Protein AF-G3GZ35-F1 (afdb_monomer)

InterPro domains:
  IPR002048 EF-hand domain [PF13499] (2-46)
  IPR002048 EF-hand domain [PS50222] (18-53)
  IPR011992 EF-hand domain pair [SSF47473] (2-81)
  IPR051426 Peflin/Sorcin Calcium-Binding [PTHR46212] (2-82)

Structure (mmCIF, N/CA/C/O backbone):
data_AF-G3GZ35-F1
#
_entry.id   AF-G3GZ35-F1
#
loop_
_atom_site.group_PDB
_atom_site.id
_atom_site.type_symbol
_atom_site.label_atom_id
_atom_site.label_alt_id
_atom_site.label_comp_id
_atom_site.label_asym_id
_atom_site.label_entity_id
_atom_site.label_seq_id
_atom_site.pdbx_PDB_ins_code
_atom_site.Cartn_x
_atom_site.Cartn_y
_atom_site.Cartn_z
_atom_site.occupancy
_atom_site.B_iso_or_equiv
_atom_site.auth_seq_id
_atom_site.auth_comp_id
_atom_site.auth_asym_id
_atom_site.auth_atom_id
_atom_site.pdbx_PDB_model_num
ATOM 1 N N . MET A 1 1 ? -18.560 4.472 12.241 1.00 75.31 1 MET A N 1
ATOM 2 C CA . MET A 1 1 ? -17.133 4.832 12.361 1.00 75.31 1 MET A CA 1
ATOM 3 C C . MET A 1 1 ? -16.401 3.534 12.596 1.00 75.31 1 MET A C 1
ATOM 5 O O . MET A 1 1 ? -16.945 2.713 13.318 1.00 75.31 1 MET A O 1
ATOM 9 N N . ILE A 1 2 ? -15.277 3.330 11.922 1.00 81.81 2 ILE A N 1
ATOM 10 C CA . ILE A 1 2 ? -14.505 2.091 11.953 1.00 81.81 2 ILE A CA 1
ATOM 11 C C . ILE A 1 2 ? -13.195 2.379 12.673 1.00 81.81 2 ILE A C 1
ATOM 13 O O . ILE A 1 2 ? -12.470 3.311 12.299 1.00 81.81 2 ILE A O 1
ATOM 17 N N . ASP A 1 3 ? -12.916 1.604 13.717 1.00 82.12 3 ASP A N 1
ATOM 18 C CA . ASP A 1 3 ? -11.655 1.689 14.449 1.00 82.12 3 ASP A CA 1
ATOM 19 C C . ASP A 1 3 ? -10.552 0.811 13.826 1.00 82.12 3 ASP A C 1
ATOM 21 O O . ASP A 1 3 ? -10.758 0.068 12.862 1.00 82.12 3 ASP A O 1
ATOM 25 N N . LYS A 1 4 ? -9.331 0.909 14.364 1.00 81.06 4 LYS A N 1
ATOM 26 C CA . LYS A 1 4 ? -8.169 0.166 13.857 1.00 81.06 4 LYS A CA 1
ATOM 27 C C . LYS A 1 4 ? -8.361 -1.352 13.876 1.00 81.06 4 LYS A C 1
ATOM 29 O O . LYS A 1 4 ? -7.912 -2.033 12.951 1.00 81.06 4 LYS A O 1
ATOM 34 N N . ASN A 1 5 ? -8.969 -1.887 14.930 1.00 85.31 5 ASN A N 1
ATOM 35 C CA . ASN A 1 5 ? -9.161 -3.325 15.072 1.00 85.31 5 ASN A CA 1
ATOM 36 C C . ASN A 1 5 ? -10.223 -3.819 14.093 1.00 85.31 5 ASN A C 1
ATOM 38 O O . ASN A 1 5 ? -10.013 -4.846 13.449 1.00 85.31 5 ASN A O 1
ATOM 42 N N . GLU A 1 6 ? -11.308 -3.067 13.925 1.00 86.19 6 GLU A N 1
ATOM 43 C CA . GLU A 1 6 ? -12.354 -3.362 12.944 1.00 86.19 6 GLU A CA 1
ATOM 44 C C . GLU A 1 6 ? -11.814 -3.309 11.509 1.00 86.19 6 GLU A C 1
ATOM 46 O O . GLU A 1 6 ? -12.038 -4.239 10.734 1.00 86.19 6 GLU A O 1
ATOM 51 N N . LEU A 1 7 ? -11.015 -2.288 11.171 1.00 83.94 7 LEU A N 1
ATOM 52 C CA . LEU A 1 7 ? -10.312 -2.200 9.887 1.00 83.94 7 LEU A CA 1
ATOM 53 C C . LEU A 1 7 ? -9.438 -3.438 9.657 1.00 83.94 7 LEU A C 1
ATOM 55 O O . LEU A 1 7 ? -9.512 -4.071 8.603 1.00 83.94 7 LEU A O 1
ATOM 59 N N . LYS A 1 8 ? -8.620 -3.811 10.647 1.00 85.12 8 LYS A N 1
ATOM 60 C CA . LYS A 1 8 ? -7.721 -4.967 10.550 1.00 85.12 8 LYS A CA 1
ATOM 61 C C . LYS A 1 8 ? -8.495 -6.269 10.360 1.00 85.12 8 LYS A C 1
ATOM 63 O O . LYS A 1 8 ? -8.106 -7.088 9.524 1.00 85.12 8 LYS A O 1
ATOM 68 N N . GLN A 1 9 ? -9.583 -6.463 11.103 1.00 87.56 9 GLN A N 1
ATOM 69 C CA . GLN A 1 9 ? -10.444 -7.637 10.969 1.00 87.56 9 GLN A CA 1
ATOM 70 C C . GLN A 1 9 ? -11.119 -7.687 9.596 1.00 87.56 9 GLN A C 1
ATOM 72 O O . GLN A 1 9 ? -11.096 -8.736 8.955 1.00 87.56 9 GLN A O 1
ATOM 77 N N . ALA A 1 10 ? -11.645 -6.566 9.104 1.00 86.25 10 ALA A N 1
ATOM 78 C CA . ALA A 1 10 ? -12.298 -6.497 7.800 1.00 86.25 10 ALA A CA 1
ATOM 79 C C . ALA A 1 10 ? -11.324 -6.758 6.637 1.00 86.25 10 ALA A C 1
ATOM 81 O O . ALA A 1 10 ? -11.636 -7.516 5.714 1.00 86.25 10 ALA A O 1
ATOM 82 N N . LEU A 1 11 ? -10.114 -6.192 6.701 1.00 84.75 11 LEU A N 1
ATOM 83 C CA . LEU A 1 11 ? -9.059 -6.435 5.714 1.00 84.75 11 LEU A CA 1
ATOM 84 C C . LEU A 1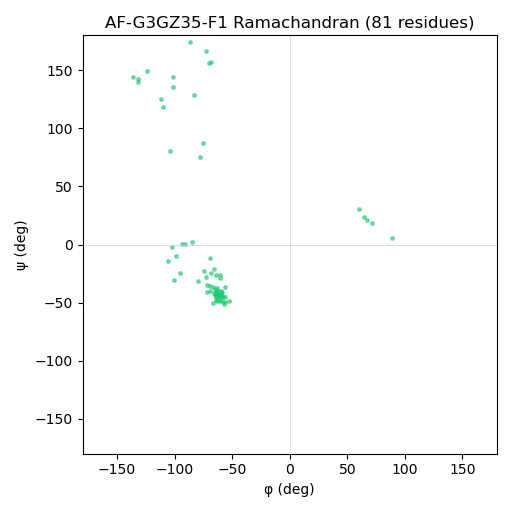 11 ? -8.576 -7.890 5.756 1.00 84.75 11 LEU A C 1
ATOM 86 O O . LEU A 1 11 ? -8.440 -8.516 4.704 1.00 84.75 11 LEU A O 1
ATOM 90 N N . SER A 1 12 ? -8.411 -8.457 6.954 1.00 86.75 12 SER A N 1
ATOM 91 C CA . SER A 1 12 ? -8.055 -9.873 7.126 1.00 86.75 12 SER A CA 1
ATOM 92 C C . SER A 1 12 ? -9.139 -10.803 6.574 1.00 86.75 12 SER A C 1
ATOM 94 O O . SER A 1 12 ? -8.825 -11.756 5.864 1.00 86.75 12 SER A O 1
ATOM 96 N N . GLY A 1 13 ? -10.417 -10.501 6.835 1.00 83.12 13 GLY A N 1
ATOM 97 C CA . GLY A 1 13 ? -11.563 -11.236 6.288 1.00 83.12 13 GLY A CA 1
ATOM 98 C C . GLY A 1 13 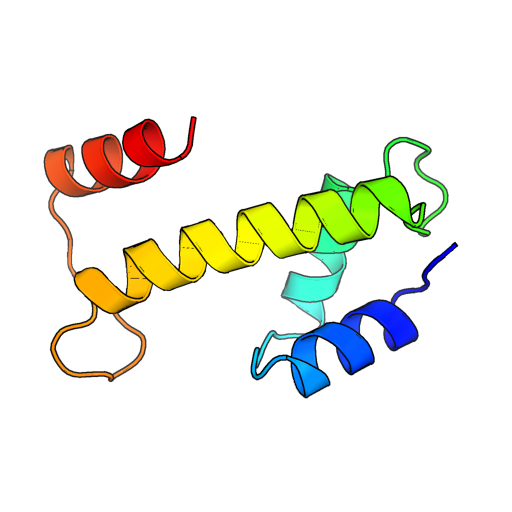? -11.677 -11.141 4.764 1.00 83.12 13 GLY A C 1
ATOM 99 O O . GLY A 1 13 ? -12.161 -12.069 4.125 1.00 83.12 13 GLY A O 1
ATOM 100 N N . SER A 1 14 ? -11.157 -10.063 4.173 1.00 79.94 14 SER A N 1
ATOM 101 C CA . SER A 1 14 ? -11.076 -9.867 2.719 1.00 79.94 14 SER A CA 1
ATOM 102 C C . SER A 1 14 ? -9.837 -10.523 2.082 1.00 79.94 14 SER A C 1
ATOM 104 O O . SER A 1 14 ? -9.620 -10.392 0.880 1.00 79.94 14 SER A O 1
ATOM 106 N N . GLY A 1 15 ? -9.014 -11.227 2.870 1.00 83.00 15 GLY A N 1
ATOM 107 C CA . GLY A 1 15 ? -7.828 -11.949 2.399 1.00 83.00 15 GLY A CA 1
ATOM 108 C C . GLY A 1 15 ? -6.533 -11.131 2.372 1.00 83.00 15 GLY A C 1
ATOM 109 O O . GLY A 1 15 ? -5.509 -11.642 1.916 1.00 83.00 15 GLY A O 1
ATOM 110 N N . TYR A 1 16 ? -6.534 -9.892 2.875 1.00 84.25 16 TYR A N 1
ATOM 111 C CA . TYR A 1 16 ? -5.323 -9.075 2.970 1.00 84.25 16 TYR A CA 1
ATOM 112 C C . TYR A 1 16 ? -4.523 -9.415 4.230 1.00 84.25 16 TYR A C 1
ATOM 114 O O . TYR A 1 16 ? -5.042 -9.373 5.345 1.00 84.25 16 TYR A O 1
ATOM 122 N N . ARG A 1 17 ? -3.225 -9.693 4.068 1.00 81.75 17 ARG A N 1
ATOM 123 C CA . ARG A 1 17 ? -2.278 -9.887 5.179 1.00 81.75 17 ARG A CA 1
ATOM 124 C C . ARG A 1 17 ? -1.398 -8.654 5.332 1.00 81.75 17 ARG A C 1
ATOM 126 O O . ARG A 1 17 ? -0.279 -8.613 4.835 1.00 81.75 17 ARG A O 1
ATOM 133 N N . LEU A 1 18 ? -1.934 -7.634 5.990 1.00 83.75 18 LEU A N 1
ATOM 134 C CA . LEU A 1 18 ? -1.241 -6.365 6.204 1.00 83.75 18 LEU A CA 1
ATOM 135 C C . LEU A 1 18 ? -0.672 -6.297 7.621 1.00 83.75 18 LEU A C 1
ATOM 137 O O . LEU A 1 18 ? -1.281 -6.786 8.573 1.00 83.75 18 LEU A O 1
ATOM 141 N N . SER A 1 19 ? 0.499 -5.676 7.763 1.00 87.06 19 SER A N 1
ATOM 142 C CA . SER A 1 19 ? 1.095 -5.429 9.076 1.00 87.06 19 SER A CA 1
ATOM 143 C C . SER A 1 19 ? 0.306 -4.368 9.850 1.00 87.06 19 SER A C 1
ATOM 145 O O . SER A 1 19 ? -0.354 -3.506 9.261 1.00 87.06 19 SER A O 1
ATOM 147 N N . ASP A 1 20 ? 0.408 -4.385 11.182 1.00 85.69 20 ASP A N 1
ATOM 148 C CA . ASP A 1 20 ? -0.210 -3.361 12.038 1.00 85.69 20 AS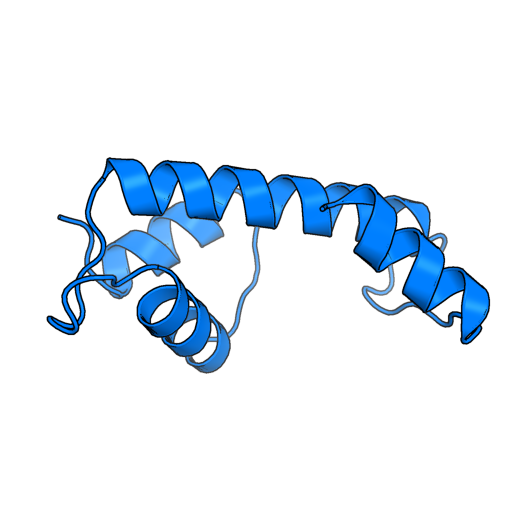P A CA 1
ATOM 149 C C . ASP A 1 20 ? 0.249 -1.945 11.673 1.00 85.69 20 ASP A C 1
ATOM 151 O O . ASP A 1 20 ? -0.556 -1.015 11.661 1.00 85.69 20 ASP A O 1
ATOM 155 N N . GLN A 1 21 ? 1.522 -1.802 11.300 1.00 87.12 21 GLN A N 1
ATOM 156 C CA . GLN A 1 21 ? 2.094 -0.537 10.852 1.00 87.12 21 GLN A CA 1
ATOM 157 C C . GLN A 1 21 ? 1.449 -0.045 9.550 1.00 87.12 21 GLN A C 1
ATOM 159 O O . GLN A 1 21 ? 1.195 1.147 9.398 1.00 87.12 21 GLN A O 1
ATOM 164 N N . PHE A 1 22 ? 1.154 -0.945 8.607 1.00 85.56 22 PHE A N 1
ATOM 165 C CA . PHE A 1 22 ? 0.487 -0.563 7.365 1.00 85.56 22 PHE A CA 1
ATOM 166 C C . PHE A 1 22 ? -0.984 -0.200 7.596 1.00 85.56 22 PHE A C 1
ATOM 168 O O . PHE A 1 22 ? -1.488 0.742 6.987 1.00 85.56 22 PHE A O 1
ATOM 175 N N . CYS A 1 23 ? -1.656 -0.875 8.534 1.00 84.94 23 CYS A N 1
ATOM 176 C CA . CYS A 1 23 ? -3.002 -0.491 8.961 1.00 84.94 23 CYS A CA 1
ATOM 177 C C . CYS A 1 23 ? -3.027 0.939 9.532 1.00 84.94 23 CYS A C 1
ATOM 179 O O . CYS A 1 23 ? -3.927 1.704 9.200 1.00 84.94 23 CYS A O 1
ATOM 181 N N . ASP A 1 24 ? -2.013 1.343 10.307 1.00 86.12 24 ASP A N 1
ATOM 182 C CA . ASP A 1 24 ? -1.894 2.727 10.797 1.00 86.12 24 ASP A CA 1
ATOM 183 C C . ASP A 1 24 ? -1.732 3.747 9.661 1.00 86.12 24 ASP A C 1
ATOM 185 O O . ASP A 1 24 ? -2.293 4.843 9.717 1.00 86.12 24 ASP A O 1
ATOM 189 N N . ILE A 1 25 ? -0.985 3.391 8.610 1.00 87.19 25 ILE A N 1
ATOM 190 C CA . ILE A 1 25 ? -0.828 4.236 7.419 1.00 87.19 25 ILE A CA 1
ATOM 191 C C . ILE A 1 25 ? -2.168 4.391 6.692 1.00 87.19 25 ILE A C 1
ATOM 193 O O . ILE A 1 25 ? -2.513 5.504 6.297 1.00 87.19 25 ILE A O 1
ATOM 197 N N . LEU A 1 26 ? -2.934 3.304 6.542 1.00 83.38 26 LEU A N 1
ATOM 198 C CA . LEU A 1 26 ? -4.261 3.346 5.924 1.00 83.38 26 LEU A CA 1
ATOM 199 C C . LEU A 1 26 ? -5.210 4.249 6.716 1.00 83.38 26 LEU A C 1
ATOM 201 O O . LEU A 1 26 ? -5.830 5.127 6.123 1.00 83.38 26 LEU A O 1
ATOM 205 N N . ILE A 1 27 ? -5.260 4.109 8.044 1.00 84.31 27 ILE A N 1
ATOM 206 C CA . ILE A 1 27 ? -6.093 4.974 8.894 1.00 84.31 27 ILE A CA 1
ATOM 207 C C . ILE A 1 27 ? -5.720 6.431 8.688 1.00 84.31 27 ILE A C 1
ATOM 209 O O . ILE A 1 27 ? -6.586 7.225 8.359 1.00 84.31 27 ILE A O 1
ATOM 213 N N . ARG A 1 28 ? -4.437 6.786 8.775 1.00 84.75 28 ARG A N 1
ATOM 214 C CA . ARG A 1 28 ? -3.998 8.176 8.566 1.00 84.75 28 ARG A CA 1
ATOM 215 C C . ARG A 1 28 ? -4.318 8.716 7.174 1.00 84.75 28 ARG A C 1
ATOM 217 O O . ARG A 1 28 ? -4.467 9.921 7.018 1.00 84.75 28 ARG A O 1
ATOM 224 N N . LYS A 1 29 ? -4.375 7.848 6.163 1.00 83.69 29 LYS A N 1
ATOM 225 C CA . LYS A 1 29 ? -4.655 8.244 4.781 1.00 83.69 29 LYS A CA 1
ATOM 226 C C . LYS A 1 29 ? -6.145 8.471 4.514 1.00 83.69 29 LYS A C 1
ATOM 228 O O . LYS A 1 29 ? -6.467 9.309 3.677 1.00 83.69 29 LYS A O 1
ATOM 233 N N . PHE A 1 30 ? -7.026 7.742 5.198 1.00 80.88 30 PHE A N 1
ATOM 234 C CA . PHE A 1 30 ? -8.480 7.815 5.002 1.00 80.88 30 PHE A CA 1
ATOM 235 C C . PHE A 1 30 ? -9.220 8.557 6.126 1.00 80.88 30 PHE A C 1
ATOM 237 O O . PHE A 1 30 ? -10.361 8.960 5.937 1.00 80.88 30 PHE A O 1
ATOM 244 N N . ASP A 1 31 ? -8.580 8.797 7.270 1.00 82.88 31 ASP A N 1
ATOM 245 C CA . ASP A 1 31 ? -9.097 9.637 8.351 1.00 82.88 31 ASP A CA 1
ATOM 246 C C . ASP A 1 31 ? -8.987 11.122 7.980 1.00 82.88 31 ASP A C 1
ATOM 248 O O . ASP A 1 31 ? -8.016 11.810 8.304 1.00 82.88 31 ASP A O 1
ATOM 252 N N . ARG A 1 32 ? -10.012 11.634 7.294 1.00 75.75 32 ARG A N 1
ATOM 253 C CA . ARG A 1 32 ? -10.104 13.053 6.910 1.00 75.75 32 ARG A CA 1
ATOM 254 C C . ARG A 1 32 ? -10.241 13.995 8.107 1.00 75.75 32 ARG A C 1
ATOM 256 O O . ARG A 1 32 ? -9.980 15.187 7.974 1.00 75.75 32 ARG A O 1
ATOM 263 N N . GLN A 1 33 ? -10.690 13.477 9.251 1.00 76.44 33 GLN A N 1
ATOM 264 C CA . GLN A 1 33 ? -11.035 14.263 10.437 1.00 76.44 33 GLN A CA 1
ATOM 265 C C . GLN A 1 33 ? -9.908 14.286 11.481 1.00 76.44 33 GLN A C 1
ATOM 267 O O . GLN A 1 33 ? -9.996 15.041 12.451 1.00 76.44 33 GLN A O 1
ATOM 272 N N . GLY A 1 34 ? -8.863 13.469 11.310 1.00 76.19 34 GLY A N 1
ATOM 273 C CA . GLY A 1 34 ? -7.733 13.350 12.234 1.00 76.19 34 GLY A CA 1
ATOM 274 C C . GLY A 1 34 ? -8.113 12.795 13.609 1.00 76.19 34 GLY A C 1
ATOM 275 O O . GLY A 1 34 ? -7.437 13.087 14.597 1.00 76.19 34 GLY A O 1
ATOM 276 N N . ARG A 1 35 ? -9.218 12.045 13.706 1.00 76.75 35 ARG A N 1
ATOM 277 C CA . ARG A 1 35 ? -9.761 11.525 14.975 1.00 76.75 35 ARG A CA 1
ATOM 278 C C . ARG A 1 35 ? -9.281 10.111 15.310 1.00 76.75 35 ARG A C 1
ATOM 280 O O . ARG A 1 35 ? -9.684 9.563 16.333 1.00 76.75 35 ARG A O 1
ATOM 287 N N . GLY A 1 36 ? -8.446 9.513 14.463 1.00 73.38 36 GLY A N 1
ATOM 288 C CA . GLY A 1 36 ? -8.002 8.126 14.581 1.00 73.38 36 GLY A CA 1
ATOM 289 C C . GLY A 1 36 ? -9.096 7.109 14.249 1.00 73.38 36 GLY A C 1
ATOM 290 O O . GLY A 1 36 ? -8.989 5.952 14.650 1.00 73.38 36 GLY A O 1
ATOM 291 N N . GLN A 1 37 ? -10.154 7.534 13.554 1.00 77.88 37 GLN A N 1
ATOM 292 C CA . GLN A 1 37 ? -11.287 6.703 13.150 1.00 77.88 37 GLN A CA 1
ATOM 293 C C . GLN A 1 37 ? -11.652 7.020 11.704 1.00 77.88 37 GLN A C 1
ATOM 295 O O . GLN A 1 37 ? -11.579 8.174 11.288 1.00 77.88 37 GLN A O 1
ATOM 300 N N . ILE A 1 38 ? -12.073 6.006 10.952 1.00 83.44 38 ILE A N 1
ATOM 301 C CA . ILE A 1 38 ? -12.473 6.167 9.553 1.00 83.44 38 ILE A CA 1
ATOM 302 C C . ILE A 1 38 ? -14.005 6.186 9.484 1.00 83.44 38 ILE A C 1
ATOM 304 O O . ILE A 1 38 ? -14.685 5.386 10.138 1.00 83.44 38 ILE A O 1
ATOM 308 N N . GLU A 1 39 ? -14.585 7.107 8.719 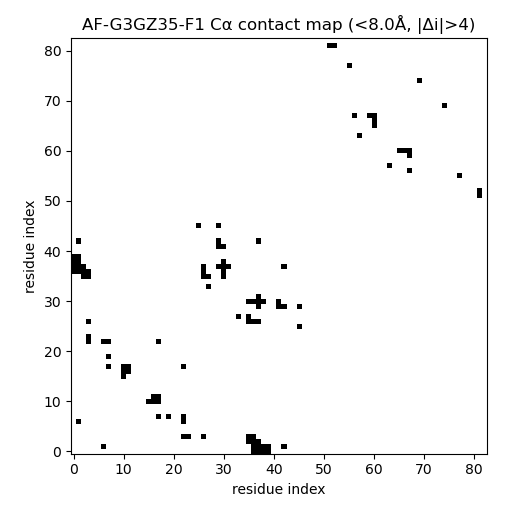1.00 85.94 39 GLU A N 1
ATOM 309 C CA . GLU A 1 39 ? -16.015 7.048 8.409 1.00 85.94 39 GLU A CA 1
ATOM 310 C C . GLU A 1 39 ? -16.317 5.856 7.493 1.00 85.94 39 GLU A C 1
ATOM 312 O O . GLU A 1 39 ? -15.439 5.329 6.816 1.00 85.94 39 GLU A O 1
ATOM 317 N N . PHE A 1 40 ? -17.563 5.382 7.486 1.00 81.75 40 PHE A N 1
ATOM 318 C CA . PHE A 1 40 ? -17.901 4.192 6.701 1.00 81.75 40 PHE A CA 1
ATOM 319 C C . PHE A 1 40 ? -17.645 4.409 5.201 1.00 81.75 40 PHE A C 1
ATOM 321 O O . PHE A 1 40 ? -17.049 3.555 4.551 1.00 81.75 40 PHE A O 1
ATOM 328 N N . ASP A 1 41 ? -18.005 5.580 4.676 1.00 85.25 41 ASP A N 1
ATOM 329 C CA . ASP A 1 41 ? -17.799 5.916 3.265 1.00 85.25 41 ASP A CA 1
ATOM 330 C C . ASP A 1 41 ? -16.305 5.971 2.900 1.00 85.25 41 ASP A C 1
ATOM 332 O O . ASP A 1 41 ? -15.892 5.437 1.868 1.00 85.25 41 ASP A O 1
ATOM 336 N N . ASP A 1 42 ? -15.475 6.534 3.783 1.00 84.62 42 ASP A N 1
ATOM 337 C CA . ASP A 1 42 ? -14.019 6.580 3.616 1.00 84.62 42 ASP A CA 1
ATOM 338 C C . ASP A 1 42 ? -13.379 5.190 3.683 1.00 84.62 42 ASP A C 1
ATOM 340 O O . ASP 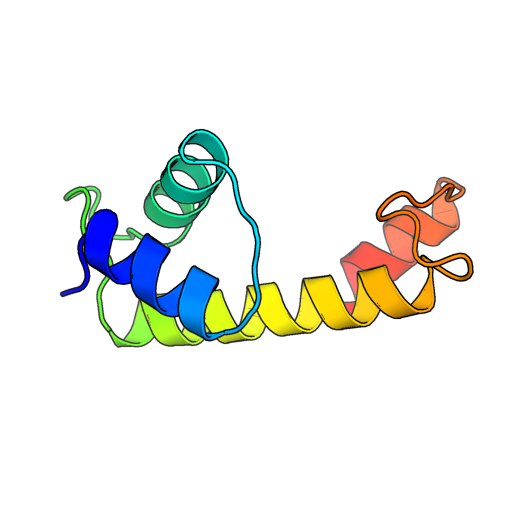A 1 42 ? -12.451 4.888 2.929 1.00 84.62 42 ASP A O 1
ATOM 344 N N . PHE A 1 43 ? -13.902 4.312 4.539 1.00 83.19 43 PHE A N 1
ATOM 345 C CA . PHE A 1 43 ? -13.480 2.918 4.603 1.00 83.19 43 PHE A CA 1
ATOM 346 C C . PHE A 1 43 ? -13.795 2.178 3.300 1.00 83.19 43 PHE A C 1
ATOM 348 O O . PHE A 1 43 ? -12.911 1.530 2.739 1.00 83.19 43 PHE A O 1
ATOM 355 N N . ILE A 1 44 ? -15.018 2.315 2.778 1.00 85.19 44 ILE A N 1
ATOM 356 C CA . ILE A 1 44 ? -15.414 1.701 1.504 1.00 85.19 44 ILE A CA 1
ATOM 357 C C . ILE A 1 44 ? -14.527 2.210 0.366 1.00 85.19 44 ILE A C 1
ATOM 359 O O . ILE A 1 44 ? -14.010 1.412 -0.421 1.00 85.19 44 ILE A O 1
ATOM 363 N N . GLN A 1 45 ? -14.286 3.522 0.304 1.00 84.94 45 GLN A N 1
ATOM 364 C CA . GLN A 1 45 ? -13.385 4.105 -0.685 1.00 84.94 45 GLN A CA 1
ATOM 365 C C . GLN A 1 45 ? -11.960 3.542 -0.551 1.00 84.94 45 GLN A C 1
ATOM 367 O O . GLN A 1 45 ? -11.338 3.194 -1.559 1.00 84.94 45 GLN A O 1
ATOM 372 N N . GLY A 1 46 ? -11.458 3.388 0.675 1.00 84.81 46 GLY A N 1
ATOM 373 C CA . GLY A 1 46 ? -10.156 2.783 0.939 1.00 84.81 46 GLY A CA 1
ATOM 374 C C . GLY A 1 46 ? -10.063 1.324 0.502 1.00 84.81 46 GLY A C 1
ATOM 375 O O . GLY A 1 46 ? -9.081 0.945 -0.140 1.00 84.81 46 GLY A O 1
ATOM 376 N N . CYS A 1 47 ? -11.097 0.520 0.756 1.00 85.62 47 CYS A N 1
ATOM 377 C CA . CYS A 1 47 ? -11.178 -0.862 0.285 1.00 85.62 47 CYS A CA 1
ATOM 378 C C . CYS A 1 47 ? -11.158 -0.954 -1.246 1.00 85.62 47 CYS A C 1
ATOM 380 O O . CYS A 1 47 ? -10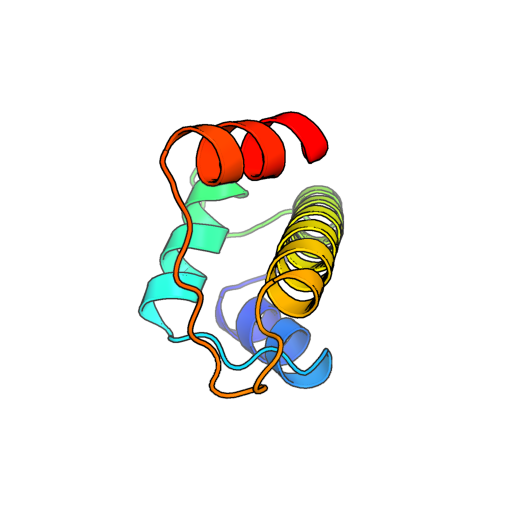.430 -1.783 -1.790 1.00 85.62 47 CYS A O 1
ATOM 382 N N . ILE A 1 48 ? -11.891 -0.082 -1.948 1.00 87.56 48 ILE A N 1
ATOM 383 C CA . ILE A 1 48 ? -11.905 -0.048 -3.420 1.00 87.56 48 ILE A CA 1
ATOM 384 C C . ILE A 1 48 ? -10.511 0.277 -3.967 1.00 87.56 48 ILE A C 1
ATOM 386 O O . ILE A 1 48 ? -10.039 -0.373 -4.901 1.00 87.56 48 ILE A O 1
ATOM 390 N N . VAL A 1 49 ? -9.831 1.265 -3.382 1.00 86.94 49 VAL A N 1
ATOM 391 C CA . VAL A 1 49 ? -8.468 1.641 -3.786 1.00 86.94 49 VAL A CA 1
ATOM 392 C C . VAL A 1 49 ? -7.484 0.500 -3.519 1.00 86.94 49 VAL A C 1
ATOM 394 O O . VAL A 1 49 ? -6.689 0.164 -4.397 1.00 86.94 49 VAL A O 1
ATOM 397 N N . LEU A 1 50 ? -7.558 -0.131 -2.343 1.00 87.94 50 LEU A N 1
ATOM 398 C CA . LEU A 1 50 ? -6.699 -1.258 -1.977 1.00 87.94 50 LEU A CA 1
ATOM 399 C C . LEU A 1 50 ? -6.906 -2.462 -2.905 1.00 87.94 50 LEU A C 1
ATOM 401 O O . LEU A 1 50 ? -5.931 -3.097 -3.310 1.00 87.94 50 LEU A O 1
ATOM 405 N N . GLN A 1 51 ? -8.153 -2.745 -3.281 1.00 88.75 51 GLN A N 1
ATOM 406 C CA . GLN A 1 51 ? -8.479 -3.805 -4.227 1.00 88.75 51 GLN A CA 1
ATOM 407 C C . GLN A 1 51 ? -7.877 -3.529 -5.604 1.00 88.75 51 GLN A C 1
ATOM 409 O O . GLN A 1 51 ? -7.180 -4.385 -6.137 1.00 88.75 51 GLN A O 1
ATOM 414 N N . ARG A 1 52 ? -8.052 -2.317 -6.148 1.00 89.88 52 ARG A N 1
ATOM 415 C CA . ARG A 1 52 ? -7.462 -1.939 -7.445 1.00 89.88 52 ARG A CA 1
ATOM 416 C C . ARG A 1 52 ? -5.937 -2.048 -7.442 1.00 89.88 52 ARG A C 1
ATOM 418 O O . ARG A 1 52 ? -5.366 -2.609 -8.373 1.00 89.88 52 ARG A O 1
ATOM 425 N N . LEU A 1 53 ? -5.289 -1.549 -6.387 1.00 89.81 53 LEU A N 1
ATOM 426 C CA . LEU A 1 53 ? -3.838 -1.666 -6.198 1.00 89.81 53 LEU A CA 1
ATOM 427 C C . LEU A 1 53 ? -3.390 -3.130 -6.190 1.00 89.81 53 LEU A C 1
ATOM 429 O O . LEU A 1 53 ? -2.405 -3.480 -6.834 1.00 89.81 53 LEU A O 1
ATOM 433 N N . THR A 1 54 ? -4.134 -3.980 -5.488 1.00 89.94 54 THR A N 1
ATOM 434 C CA . THR A 1 54 ? -3.835 -5.411 -5.364 1.00 89.94 54 THR A CA 1
ATOM 435 C C . THR A 1 54 ? -4.039 -6.153 -6.677 1.00 89.94 54 THR A C 1
ATOM 437 O O . THR A 1 54 ? -3.226 -7.002 -7.032 1.00 89.94 54 THR A O 1
ATOM 440 N N . ASP A 1 55 ? -5.085 -5.815 -7.427 1.00 90.62 55 ASP A N 1
ATOM 441 C CA . ASP A 1 55 ? -5.350 -6.399 -8.739 1.00 90.62 55 ASP A CA 1
ATOM 442 C C . ASP A 1 55 ? -4.258 -6.034 -9.745 1.00 90.62 55 ASP A C 1
ATOM 444 O O . ASP A 1 55 ? -3.851 -6.877 -10.542 1.00 90.62 55 ASP A O 1
ATOM 448 N N . ILE A 1 56 ? -3.750 -4.799 -9.699 1.00 91.69 56 ILE A N 1
ATOM 449 C CA . ILE A 1 56 ? -2.607 -4.386 -10.520 1.00 91.69 56 ILE A CA 1
ATOM 450 C C . ILE A 1 56 ? -1.357 -5.136 -10.072 1.00 91.69 56 ILE A C 1
ATOM 452 O O . ILE A 1 56 ? -0.722 -5.768 -10.906 1.00 91.69 56 ILE A O 1
ATOM 456 N N . PHE A 1 57 ? -1.043 -5.141 -8.774 1.00 91.88 57 PHE A N 1
ATOM 457 C CA . PHE A 1 57 ? 0.120 -5.847 -8.233 1.00 91.88 57 PHE A CA 1
ATOM 458 C C . PHE A 1 57 ? 0.149 -7.316 -8.673 1.00 91.88 57 PHE A C 1
ATOM 460 O O . PHE A 1 57 ? 1.137 -7.763 -9.244 1.00 91.88 57 PHE A O 1
ATOM 467 N N . ARG A 1 58 ? -0.972 -8.036 -8.529 1.00 90.75 58 ARG A N 1
ATOM 468 C CA . ARG A 1 58 ? -1.106 -9.444 -8.945 1.00 90.75 58 ARG A CA 1
ATOM 469 C C . ARG A 1 58 ? -0.897 -9.688 -10.437 1.00 90.75 58 ARG A C 1
ATOM 471 O O . ARG A 1 58 ? -0.560 -10.800 -10.818 1.00 90.75 58 ARG A O 1
ATOM 478 N N . ARG A 1 59 ? -1.135 -8.696 -11.302 1.00 91.38 59 ARG A N 1
ATOM 479 C CA . ARG A 1 59 ? -0.851 -8.832 -12.743 1.00 91.38 59 ARG A CA 1
ATOM 480 C C . ARG A 1 59 ? 0.645 -8.808 -13.038 1.00 91.38 59 ARG A C 1
ATOM 482 O O . ARG A 1 59 ? 1.054 -9.366 -14.050 1.00 91.38 59 ARG A O 1
ATOM 489 N N . TYR A 1 60 ? 1.425 -8.140 -12.190 1.00 91.75 60 TYR A N 1
ATOM 490 C CA . TYR A 1 60 ? 2.877 -8.041 -12.319 1.00 91.75 60 TYR A CA 1
ATOM 491 C C . TYR A 1 60 ? 3.622 -9.086 -11.476 1.00 91.75 60 TYR A C 1
ATOM 493 O O . TYR A 1 60 ? 4.730 -9.458 -11.845 1.00 91.75 60 TYR A O 1
ATOM 501 N N . ASP A 1 61 ? 3.011 -9.586 -10.400 1.00 93.62 61 ASP A N 1
ATOM 502 C CA . ASP A 1 61 ? 3.487 -10.710 -9.579 1.00 93.62 61 ASP A CA 1
ATOM 503 C C . ASP A 1 61 ? 3.184 -12.047 -10.279 1.00 93.62 61 ASP A C 1
ATOM 505 O O . ASP A 1 61 ? 2.206 -12.740 -9.987 1.00 93.62 61 ASP A O 1
ATOM 509 N N . THR A 1 62 ? 3.975 -12.361 -11.307 1.00 91.50 62 THR A N 1
ATOM 510 C CA . THR A 1 62 ? 3.746 -13.529 -12.173 1.00 91.50 62 THR A CA 1
ATOM 511 C C . THR A 1 62 ? 4.103 -14.864 -11.521 1.00 91.50 62 THR A C 1
ATOM 513 O O . THR A 1 62 ? 3.594 -15.903 -11.942 1.00 91.50 62 THR A O 1
ATOM 516 N N . ASP A 1 63 ? 4.974 -14.846 -10.518 1.00 93.25 63 ASP A N 1
ATOM 517 C CA . ASP A 1 63 ? 5.476 -15.996 -9.765 1.00 93.25 63 ASP A CA 1
ATOM 518 C C . ASP A 1 63 ? 4.813 -16.167 -8.390 1.00 93.25 63 ASP A C 1
ATOM 520 O O . ASP A 1 63 ? 5.029 -17.190 -7.738 1.00 93.25 63 ASP A O 1
ATOM 524 N N . GLN A 1 64 ? 3.913 -15.254 -8.006 1.00 88.50 64 GLN A N 1
ATOM 525 C CA . GLN A 1 64 ? 3.102 -15.309 -6.784 1.00 88.50 64 GLN A CA 1
ATOM 526 C C . GLN A 1 64 ? 3.941 -15.338 -5.501 1.00 88.50 64 GLN A C 1
ATOM 528 O O . GLN A 1 64 ? 3.523 -15.908 -4.486 1.00 88.50 64 GLN A O 1
ATOM 533 N N . ASP A 1 65 ? 5.119 -14.718 -5.526 1.00 92.00 65 ASP A N 1
ATOM 534 C CA . ASP A 1 65 ? 6.019 -14.647 -4.376 1.00 92.00 65 ASP A CA 1
ATOM 535 C C . ASP A 1 65 ? 5.770 -13.394 -3.512 1.00 92.00 65 ASP A C 1
ATOM 537 O O . ASP A 1 65 ? 6.387 -13.224 -2.457 1.00 92.00 65 ASP A O 1
ATOM 541 N N . SER A 1 66 ? 4.787 -12.567 -3.902 1.00 89.69 66 SER A N 1
ATOM 542 C CA . SER A 1 66 ? 4.453 -11.277 -3.287 1.00 89.69 66 SER A CA 1
ATOM 543 C C . SER A 1 66 ? 5.525 -10.195 -3.459 1.00 89.69 66 SER A C 1
ATOM 545 O O . SER A 1 66 ? 5.521 -9.205 -2.719 1.00 89.69 66 SER A O 1
ATOM 547 N N . TRP A 1 67 ? 6.403 -10.341 -4.450 1.00 92.12 67 TRP A N 1
ATOM 548 C CA . TRP A 1 67 ? 7.364 -9.342 -4.891 1.00 92.12 67 TRP A CA 1
ATOM 549 C C . TRP A 1 67 ? 7.182 -9.058 -6.382 1.00 92.12 67 TRP A C 1
ATOM 551 O O . TRP A 1 67 ? 6.754 -9.890 -7.167 1.00 92.12 67 TRP A O 1
ATOM 561 N N . ILE A 1 68 ? 7.487 -7.826 -6.789 1.00 94.12 68 ILE A N 1
ATOM 562 C CA . ILE A 1 68 ? 7.517 -7.455 -8.206 1.00 94.12 68 ILE A CA 1
ATOM 563 C C . ILE A 1 68 ? 8.806 -6.705 -8.496 1.00 94.12 68 ILE A C 1
ATOM 565 O O . ILE A 1 68 ? 9.234 -5.847 -7.718 1.00 94.12 68 ILE A O 1
ATOM 569 N N . GLN A 1 69 ? 9.403 -6.990 -9.647 1.00 94.44 69 GLN A N 1
ATOM 570 C CA . GLN A 1 69 ? 10.509 -6.214 -10.187 1.00 94.44 69 GLN A CA 1
ATOM 571 C C . GLN A 1 69 ? 10.022 -5.457 -11.418 1.00 94.44 69 GLN A C 1
ATOM 573 O O . GLN A 1 69 ? 9.590 -6.051 -12.402 1.00 94.44 69 GLN A O 1
ATOM 578 N N . VAL A 1 70 ? 10.081 -4.129 -11.355 1.00 94.44 70 VAL A N 1
ATOM 579 C CA . VAL A 1 70 ? 9.493 -3.247 -12.369 1.00 94.44 70 VAL A CA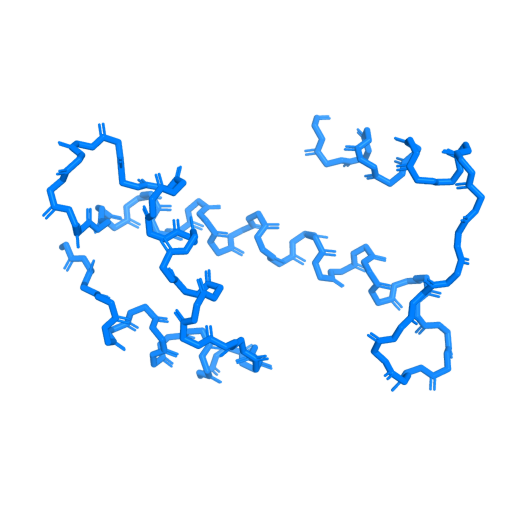 1
ATOM 580 C C . VAL A 1 70 ? 10.500 -2.182 -12.779 1.00 94.44 70 VAL A C 1
ATOM 582 O O . VAL A 1 70 ? 11.263 -1.682 -11.950 1.00 94.44 70 VAL A O 1
ATOM 585 N N . SER A 1 71 ? 10.521 -1.826 -14.062 1.00 96.12 71 SER A N 1
ATOM 586 C CA . SER A 1 71 ? 11.289 -0.675 -14.539 1.00 96.12 71 SER A CA 1
ATOM 587 C C . SER A 1 71 ? 10.618 0.640 -14.123 1.00 96.12 71 SER A C 1
ATOM 589 O O . SER A 1 71 ? 9.450 0.672 -13.730 1.00 96.12 71 SER A O 1
ATOM 591 N N . TYR A 1 72 ? 11.342 1.754 -14.246 1.00 94.94 72 TYR A N 1
ATOM 592 C CA . TYR A 1 72 ? 10.805 3.078 -13.921 1.00 94.94 72 TYR A CA 1
ATOM 593 C C . TYR A 1 72 ? 9.523 3.414 -14.705 1.00 94.94 72 TYR A C 1
ATOM 595 O O . TYR A 1 72 ? 8.537 3.858 -14.121 1.00 94.94 72 TYR A O 1
ATOM 603 N N . GLU A 1 73 ? 9.496 3.149 -16.013 1.00 95.81 73 GLU A N 1
ATOM 604 C CA . GLU A 1 73 ? 8.322 3.422 -16.854 1.00 95.81 73 GLU A CA 1
ATOM 605 C C . GLU A 1 73 ? 7.143 2.499 -16.523 1.00 95.81 73 GLU A C 1
ATOM 607 O O . GLU A 1 73 ? 5.994 2.940 -16.521 1.00 95.81 73 GLU A O 1
ATOM 612 N N . GLN A 1 74 ? 7.417 1.236 -16.179 1.00 92.44 74 GLN A N 1
ATOM 613 C CA . 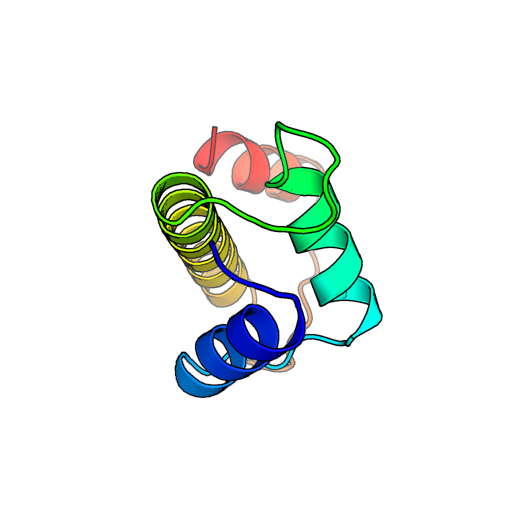GLN A 1 74 ? 6.384 0.305 -15.720 1.00 92.44 74 GLN A CA 1
ATOM 614 C C . GLN A 1 74 ? 5.771 0.771 -14.399 1.00 92.44 74 GLN A C 1
ATOM 616 O O . GLN A 1 74 ? 4.550 0.757 -14.264 1.00 92.44 74 GLN A O 1
ATOM 621 N N . TYR A 1 75 ? 6.592 1.248 -13.458 1.00 92.69 75 TYR A N 1
ATOM 622 C CA . TYR A 1 75 ? 6.103 1.847 -12.217 1.00 92.69 75 TYR A CA 1
ATOM 623 C C . TYR A 1 75 ? 5.194 3.056 -12.488 1.00 92.69 75 TYR A C 1
ATOM 625 O O . TYR A 1 75 ? 4.084 3.114 -11.960 1.00 92.69 75 TYR A O 1
ATOM 633 N N . LEU A 1 76 ? 5.615 3.995 -13.347 1.00 93.69 76 LEU A N 1
ATOM 634 C CA . LEU A 1 76 ? 4.781 5.149 -13.706 1.00 93.69 76 LEU A CA 1
ATOM 635 C C . LEU A 1 76 ? 3.454 4.717 -14.340 1.00 93.69 76 LEU A C 1
ATOM 637 O O . LEU A 1 76 ? 2.402 5.234 -13.970 1.00 93.69 76 LEU A O 1
ATOM 641 N N . SER A 1 77 ? 3.486 3.740 -15.250 1.00 91.50 77 SER A N 1
ATOM 642 C CA . SER A 1 77 ? 2.282 3.199 -15.887 1.00 91.50 77 SER A CA 1
ATOM 643 C C . SER A 1 77 ? 1.329 2.550 -14.877 1.00 91.50 77 SER A C 1
ATOM 645 O O . SER A 1 77 ? 0.124 2.795 -14.945 1.00 91.50 77 SER A O 1
ATOM 647 N N . MET A 1 78 ? 1.849 1.798 -13.898 1.00 90.56 78 MET A N 1
ATOM 648 C CA . MET A 1 78 ? 1.033 1.237 -12.815 1.00 90.56 78 MET A CA 1
ATOM 649 C C . MET A 1 78 ? 0.346 2.331 -12.010 1.00 90.56 78 MET A C 1
ATOM 651 O O . MET A 1 78 ? -0.863 2.263 -11.802 1.00 90.56 78 MET A O 1
ATOM 655 N N . VAL A 1 79 ? 1.092 3.355 -11.590 1.00 88.81 79 VAL A N 1
ATOM 656 C CA . VAL A 1 79 ? 0.543 4.451 -10.782 1.00 88.81 79 VAL A CA 1
ATOM 657 C C . VAL A 1 79 ? -0.506 5.242 -11.567 1.00 88.81 79 VAL A C 1
ATOM 659 O O . VAL A 1 79 ? -1.578 5.516 -11.033 1.00 88.81 79 VAL A O 1
ATOM 662 N N . PHE A 1 80 ? -0.252 5.553 -12.841 1.00 89.06 80 PHE A N 1
ATOM 663 C CA . PHE A 1 80 ? -1.214 6.268 -13.684 1.00 89.06 80 PHE A CA 1
ATOM 664 C C . PHE A 1 80 ? -2.465 5.457 -14.016 1.00 89.06 80 PHE A C 1
ATOM 666 O O . PHE A 1 80 ? -3.505 6.049 -14.256 1.00 89.06 80 PHE A O 1
ATOM 673 N N . SER A 1 81 ? -2.413 4.123 -13.994 1.00 82.50 81 SER A N 1
ATOM 674 C CA . SER A 1 81 ? -3.611 3.299 -14.222 1.00 82.50 81 SER A CA 1
ATOM 675 C C . SER A 1 81 ? -4.643 3.364 -13.084 1.00 82.50 81 SER A C 1
ATOM 677 O O . SER A 1 81 ? -5.765 2.879 -13.236 1.00 82.50 81 SER A O 1
ATOM 679 N N . ILE A 1 82 ? -4.264 3.939 -11.938 1.00 78.00 82 ILE A N 1
ATOM 680 C CA . ILE A 1 82 ? -5.086 4.031 -10.723 1.00 78.00 82 ILE A CA 1
ATOM 681 C C . ILE A 1 82 ? -5.734 5.411 -10.579 1.00 78.00 82 ILE A C 1
ATOM 683 O O . ILE A 1 82 ? -6.805 5.505 -9.972 1.00 78.00 82 ILE A O 1
ATOM 687 N N . VAL A 1 83 ? -5.062 6.449 -11.093 1.00 63.47 83 VAL A N 1
ATOM 688 C CA . VAL A 1 83 ? -5.443 7.867 -10.986 1.00 63.47 83 VAL A CA 1
ATOM 689 C C . VAL A 1 83 ? -6.384 8.267 -12.114 1.00 63.47 83 VAL A C 1
ATOM 691 O O . VAL A 1 83 ? -6.115 7.888 -13.272 1.00 63.47 83 VAL A O 1
#

Secondary structure (DSSP, 8-state):
-B-HHHHHHHHHHTT----HHHHHHHHHHH-TTSSS-B-HHHHHHHHHHHHHHHHHHHHH-SS-SS-----HHHHHHHHHTT-

Foldseek 3Di:
DAALVNLVVVCVVVVDDDDSVVSQVLQVVQVPPPPRGHDPVSSVVSVVLVVLLVVLQVVQPPVPPSDHDDDPVRVVVSVVVSD

Organism: Cricetulus griseus (NCBI:txid10029)

Nearest PDB structures (foldseek):
  3aak-assembly1_A-2  TM=9.674E-01  e=1.509E-11  Homo sapiens
  5gqq-assembly1_C  TM=9.665E-01  e=3.646E-11  Hom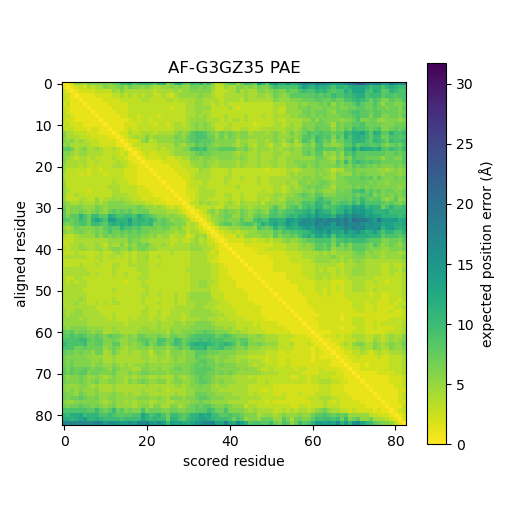o sapiens
  5jjg-assembly1_A-2  TM=9.632E-01  e=3.646E-11  Mus musculus
  2zn9-assembly1_B  TM=9.625E-01  e=2.267E-10  Homo sapiens
  1y1x-assembly3_B  TM=9.198E-01  e=8.992E-06  Leishmania major strain Friedlin

Radius of gyration: 14.11 Å; Cα contacts (8 Å, |Δi|>4): 55; chains: 1; bounding box: 29×30×32 Å

Mean predicted aligned error: 4.87 Å

pLDDT: mean 86.13, std 5.72, range [63.47, 96.12]

Sequence (83 aa):
MIDKNELKQALSGSGYRLSDQFCDILIRKFDRQGRGQIEFDDFIQGCIVLQRLTDIFRRYDTDQDSWIQVSYEQYLSMVFSIV

Solvent-accessible surface area (backbone atoms only — not comparable to full-atom values): 4985 Å² total; per-residue (Å²): 113,41,43,70,66,57,50,52,50,54,39,44,74,71,70,46,90,73,53,73,70,55,51,53,52,50,47,66,72,44,21,87,80,73,73,79,43,25,46,62,69,40,46,52,54,49,52,54,52,52,49,54,52,47,58,54,49,56,70,63,24,82,81,72,79,85,60,73,89,72,54,75,67,54,48,51,50,56,56,54,74,75,105